Protein AF-A0A3D5VF68-F1 (afdb_monomer_lite)

Radius of gyration: 8.71 Å; chains: 1; bounding box: 18×19×21 Å

Structure (mmCIF, N/CA/C/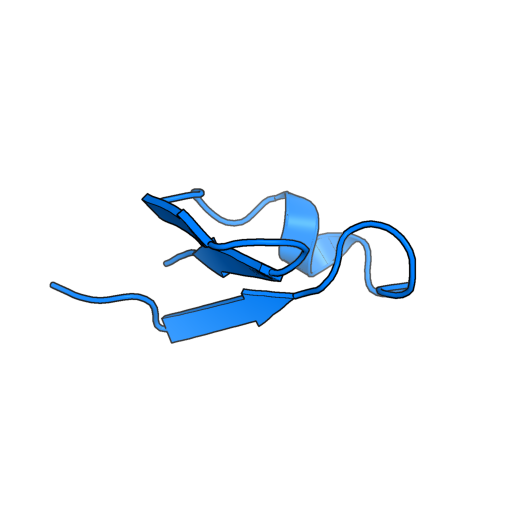O backbone):
data_AF-A0A3D5VF68-F1
#
_entry.id   AF-A0A3D5VF68-F1
#
loop_
_atom_site.group_PDB
_atom_site.id
_atom_site.type_symbol
_atom_site.label_atom_id
_atom_site.label_alt_id
_atom_site.label_comp_id
_atom_site.label_asym_id
_atom_site.label_entity_id
_atom_site.label_seq_id
_atom_site.pdbx_PDB_ins_code
_atom_site.Cartn_x
_atom_site.Cartn_y
_atom_site.Cartn_z
_atom_site.occupancy
_atom_site.B_iso_or_equiv
_atom_site.auth_seq_id
_atom_site.auth_comp_id
_atom_site.auth_asym_id
_atom_site.auth_atom_id
_atom_site.pdbx_PDB_model_num
ATOM 1 N N . ASN A 1 1 ? -14.137 0.307 11.347 1.00 64.94 1 ASN A N 1
ATOM 2 C CA . ASN A 1 1 ? -12.675 0.065 11.336 1.00 64.94 1 ASN A CA 1
ATOM 3 C C . ASN A 1 1 ? -12.266 -0.663 10.067 1.00 64.94 1 ASN A C 1
ATOM 5 O O . ASN A 1 1 ? -12.126 -1.876 10.093 1.00 64.94 1 ASN A O 1
ATOM 9 N N . GLY A 1 2 ? -12.113 0.067 8.964 1.00 84.31 2 GLY A N 1
ATOM 10 C CA . GLY A 1 2 ? -11.687 -0.484 7.674 1.00 84.31 2 GLY A CA 1
ATOM 11 C C . GLY A 1 2 ? -10.535 0.322 7.081 1.00 84.31 2 GLY A C 1
ATOM 12 O O . GLY A 1 2 ? -10.082 1.290 7.694 1.00 84.31 2 GLY A O 1
ATOM 13 N N . ALA A 1 3 ? -10.064 -0.090 5.908 1.00 92.25 3 ALA A N 1
ATOM 14 C CA . ALA A 1 3 ? -9.078 0.664 5.147 1.00 92.25 3 ALA A CA 1
ATOM 15 C C . ALA A 1 3 ? -9.698 1.942 4.577 1.00 92.25 3 ALA A C 1
ATOM 17 O O . ALA A 1 3 ? -10.807 1.906 4.047 1.00 92.25 3 ALA A O 1
ATOM 18 N N . LEU A 1 4 ? -8.974 3.052 4.689 1.00 94.50 4 LEU A N 1
ATOM 19 C CA . LEU A 1 4 ? -9.323 4.324 4.050 1.00 94.50 4 LEU A CA 1
ATOM 20 C C . LEU A 1 4 ? -8.534 4.529 2.756 1.00 94.50 4 LEU A C 1
ATOM 22 O O . LEU A 1 4 ? -8.974 5.260 1.873 1.00 94.50 4 LEU A O 1
ATOM 26 N N . TYR A 1 5 ? -7.391 3.855 2.634 1.00 94.88 5 TYR A N 1
ATOM 27 C CA . TYR A 1 5 ? -6.508 3.942 1.485 1.00 94.88 5 TYR A CA 1
ATOM 28 C C . TYR A 1 5 ? -6.126 2.553 0.994 1.00 94.88 5 TYR A C 1
ATOM 30 O O . TYR A 1 5 ? -6.048 1.600 1.771 1.00 94.88 5 TYR A O 1
ATOM 38 N N . TYR A 1 6 ? -5.830 2.451 -0.297 1.00 96.25 6 TYR A N 1
ATOM 39 C CA . TYR A 1 6 ? -5.166 1.290 -0.865 1.00 96.25 6 TYR A CA 1
ATOM 40 C C . TYR A 1 6 ? -4.172 1.727 -1.942 1.00 96.25 6 TYR A C 1
ATOM 42 O O . TYR A 1 6 ? -4.346 2.775 -2.565 1.00 96.25 6 TYR A O 1
ATOM 50 N N . TYR A 1 7 ? -3.1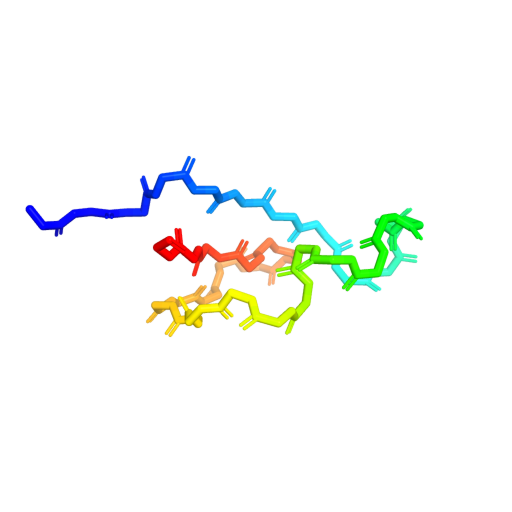12 0.951 -2.150 1.00 97.12 7 TYR A N 1
ATOM 51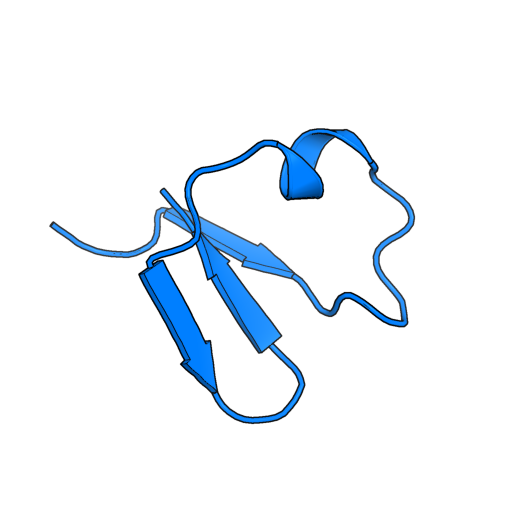 C CA . TYR A 1 7 ? -2.134 1.211 -3.204 1.00 97.12 7 TYR A CA 1
ATOM 52 C C . TYR A 1 7 ? -1.424 -0.066 -3.651 1.00 97.12 7 TYR A C 1
ATOM 54 O O . TYR A 1 7 ? -1.299 -1.026 -2.892 1.00 97.12 7 TYR A O 1
ATOM 62 N N . ASN A 1 8 ? -0.923 -0.067 -4.887 1.00 96.94 8 ASN A N 1
ATOM 63 C CA . ASN A 1 8 ? -0.025 -1.108 -5.376 1.00 96.94 8 ASN A CA 1
ATOM 64 C C . ASN A 1 8 ? 1.434 -0.663 -5.155 1.00 96.94 8 ASN A C 1
ATOM 66 O O . ASN A 1 8 ? 1.836 0.361 -5.709 1.00 96.94 8 ASN A O 1
ATOM 70 N N . PRO A 1 9 ? 2.252 -1.388 -4.372 1.00 93.69 9 PRO A N 1
ATOM 71 C CA . PRO A 1 9 ? 3.614 -0.969 -4.035 1.00 93.69 9 PRO A CA 1
ATOM 72 C C . PRO A 1 9 ? 4.580 -0.977 -5.231 1.00 93.69 9 PRO A C 1
ATOM 74 O O . PRO A 1 9 ? 5.654 -0.383 -5.133 1.00 93.69 9 PRO A O 1
ATOM 77 N N . VAL A 1 10 ? 4.218 -1.620 -6.343 1.00 95.19 10 VAL A N 1
ATOM 78 C CA . VAL A 1 10 ? 5.021 -1.662 -7.573 1.00 95.19 10 VAL A CA 1
ATOM 79 C C . VAL A 1 10 ? 4.799 -0.409 -8.419 1.00 95.19 10 VAL A C 1
ATOM 81 O O . VAL A 1 10 ? 5.751 0.132 -8.970 1.00 95.19 10 VAL A O 1
ATOM 84 N N . THR A 1 11 ? 3.558 0.078 -8.509 1.00 96.06 11 THR A N 1
ATOM 85 C CA . THR A 1 11 ? 3.197 1.193 -9.403 1.00 96.06 11 THR A CA 1
ATOM 86 C C . THR A 1 11 ? 2.971 2.518 -8.681 1.00 96.06 11 THR A C 1
ATOM 88 O O . THR A 1 11 ? 3.067 3.574 -9.301 1.00 96.06 11 THR A O 1
ATOM 91 N N . ALA A 1 12 ? 2.681 2.501 -7.377 1.00 94.69 12 ALA A N 1
ATOM 92 C CA . ALA A 1 12 ? 2.429 3.716 -6.618 1.00 94.69 12 ALA A CA 1
ATOM 93 C C . ALA A 1 12 ? 3.718 4.526 -6.431 1.00 94.69 12 ALA A C 1
ATOM 95 O O . ALA A 1 12 ? 4.635 4.128 -5.701 1.00 94.69 12 ALA A O 1
ATOM 96 N N . THR A 1 13 ? 3.735 5.695 -7.067 1.00 94.81 13 THR A N 1
ATOM 97 C CA . THR A 1 13 ? 4.813 6.690 -7.009 1.00 94.81 13 THR A CA 1
ATOM 98 C C . THR A 1 13 ? 4.679 7.637 -5.819 1.00 94.81 13 THR A C 1
ATOM 100 O O . THR A 1 13 ? 5.675 8.189 -5.356 1.00 94.81 13 THR A O 1
ATOM 103 N N . ASN A 1 14 ? 3.465 7.811 -5.286 1.00 93.38 14 ASN A N 1
ATOM 104 C CA . ASN A 1 14 ? 3.237 8.626 -4.100 1.00 93.38 14 ASN A CA 1
ATOM 105 C C . ASN A 1 14 ? 3.869 7.943 -2.879 1.00 93.38 14 ASN A C 1
ATOM 107 O O . ASN A 1 14 ? 3.380 6.920 -2.411 1.00 93.38 14 ASN A O 1
ATOM 111 N N . GLN A 1 15 ? 4.953 8.506 -2.353 1.00 93.00 15 GLN A N 1
ATOM 112 C CA . GLN A 1 15 ? 5.666 7.925 -1.216 1.00 93.00 15 GLN A CA 1
ATOM 113 C C . GLN A 1 15 ? 4.920 8.105 0.112 1.00 93.00 15 GLN A C 1
ATOM 115 O O . GLN A 1 15 ? 5.054 7.261 0.996 1.00 93.00 15 GLN A O 1
ATOM 120 N N . TRP A 1 16 ? 4.084 9.143 0.244 1.00 95.31 16 TRP A N 1
ATOM 121 C CA . TRP A 1 16 ? 3.318 9.399 1.467 1.00 95.31 16 TRP A CA 1
ATOM 122 C C . TRP A 1 16 ? 2.358 8.253 1.797 1.00 95.31 16 TRP A C 1
ATOM 124 O O . TRP A 1 16 ? 2.158 7.937 2.964 1.00 95.31 16 TRP A O 1
ATOM 134 N N . ILE A 1 17 ? 1.814 7.556 0.796 1.00 94.19 17 ILE A N 1
ATOM 135 C CA . ILE A 1 17 ? 0.900 6.440 1.069 1.00 94.19 17 ILE A CA 1
ATOM 136 C C . ILE A 1 17 ? 1.593 5.269 1.786 1.00 94.19 17 ILE A C 1
ATOM 138 O O . ILE A 1 17 ? 0.944 4.518 2.509 1.00 94.19 17 ILE A O 1
ATOM 142 N N . ARG A 1 18 ? 2.919 5.143 1.647 1.00 92.88 18 ARG A N 1
ATOM 143 C CA . ARG A 1 18 ? 3.714 4.079 2.277 1.00 92.88 18 ARG A CA 1
ATOM 144 C C . ARG A 1 18 ? 3.973 4.321 3.764 1.00 92.88 18 ARG A C 1
ATOM 146 O O . ARG A 1 18 ? 4.401 3.397 4.444 1.00 92.88 18 ARG A O 1
ATOM 153 N N . SER A 1 19 ? 3.731 5.535 4.269 1.00 94.75 19 SER A N 1
ATOM 154 C CA . SER A 1 19 ? 3.824 5.839 5.705 1.00 94.75 19 SER A CA 1
ATOM 155 C C . SER A 1 19 ? 2.526 5.547 6.462 1.00 94.75 19 SER A C 1
ATOM 157 O O . SER A 1 19 ? 2.505 5.577 7.693 1.00 94.75 19 SER A O 1
ATOM 159 N N . ARG A 1 20 ? 1.432 5.265 5.743 1.00 95.12 20 ARG A N 1
ATOM 160 C CA . ARG A 1 20 ? 0.142 4.911 6.337 1.00 95.12 20 ARG A CA 1
ATOM 161 C C . ARG A 1 20 ? 0.222 3.547 7.018 1.00 95.12 20 ARG A C 1
ATOM 163 O O . ARG A 1 20 ? 0.940 2.654 6.573 1.00 95.12 20 ARG A O 1
ATOM 170 N N . GLN A 1 21 ? -0.558 3.363 8.082 1.00 95.69 21 GLN A N 1
ATOM 171 C CA . GLN A 1 21 ? -0.596 2.091 8.797 1.00 95.69 21 GLN A CA 1
ATOM 172 C C . GLN A 1 21 ? -1.262 1.020 7.929 1.00 95.69 21 GLN A C 1
ATOM 174 O O . GLN A 1 21 ? -2.468 1.076 7.676 1.00 95.69 21 GLN A O 1
ATOM 179 N N . ILE A 1 22 ? -0.473 0.033 7.512 1.00 95.56 22 ILE A N 1
ATOM 180 C CA . ILE A 1 22 ? -0.946 -1.112 6.737 1.00 95.56 22 ILE A CA 1
ATOM 181 C C . ILE A 1 22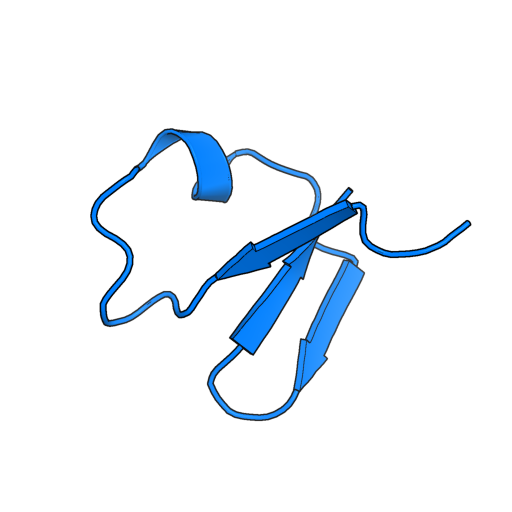 ? -1.893 -1.953 7.598 1.00 95.56 22 ILE A C 1
ATOM 183 O O . ILE A 1 22 ? -1.593 -2.274 8.747 1.00 95.56 22 ILE A O 1
ATOM 187 N N . LEU A 1 23 ? -3.043 -2.306 7.029 1.00 96.00 23 LEU A N 1
ATOM 188 C CA . LEU A 1 23 ? -4.020 -3.210 7.626 1.00 96.00 23 LEU A CA 1
ATOM 189 C C . LEU A 1 23 ? -3.890 -4.622 7.077 1.00 96.00 23 LEU A C 1
ATOM 19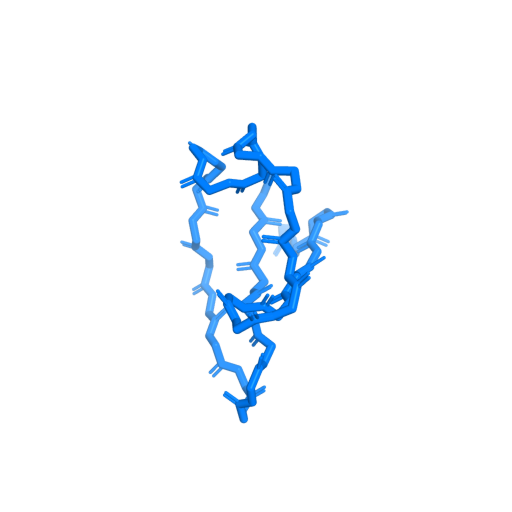1 O O . LEU A 1 23 ? -3.854 -5.578 7.841 1.00 96.00 23 LEU A O 1
ATOM 195 N N . THR A 1 24 ? -3.865 -4.755 5.753 1.00 96.44 24 THR A N 1
ATOM 196 C CA . THR A 1 24 ? -3.747 -6.048 5.081 1.00 96.44 24 THR A CA 1
ATOM 197 C C . THR A 1 24 ? -3.254 -5.862 3.652 1.00 96.44 24 THR A C 1
ATOM 199 O O . THR A 1 24 ? -3.269 -4.752 3.116 1.00 96.44 24 THR A O 1
ATOM 202 N N . GLN A 1 25 ? -2.838 -6.954 3.027 1.00 96.88 25 GLN A N 1
ATOM 203 C CA . GLN A 1 25 ? -2.496 -7.006 1.617 1.00 96.88 25 GLN A CA 1
ATOM 204 C C . GLN A 1 25 ? -3.279 -8.139 0.960 1.00 96.88 25 GLN A C 1
ATOM 206 O O . GLN A 1 25 ? -3.277 -9.268 1.446 1.00 96.88 25 GLN A O 1
ATOM 211 N N . ILE A 1 26 ? -3.941 -7.834 -0.154 1.00 96.38 26 ILE A N 1
ATOM 212 C CA . ILE A 1 26 ? -4.684 -8.812 -0.951 1.00 96.38 2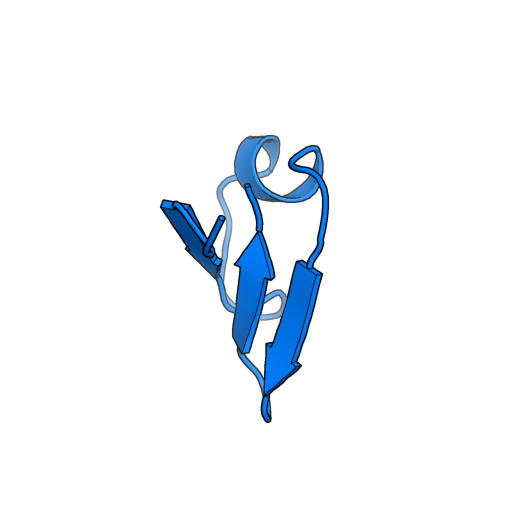6 ILE A CA 1
ATOM 213 C C . ILE A 1 26 ? -4.153 -8.732 -2.380 1.00 96.38 26 ILE A C 1
ATOM 215 O O . ILE A 1 26 ? -4.288 -7.710 -3.060 1.00 96.38 26 ILE A O 1
ATOM 219 N N . GLY A 1 27 ? -3.492 -9.801 -2.825 1.00 96.06 27 GLY A N 1
ATOM 220 C CA . GLY A 1 27 ? -2.728 -9.790 -4.071 1.00 96.06 27 GLY A CA 1
ATOM 221 C C . GLY A 1 27 ? -1.679 -8.668 -4.078 1.00 96.06 27 GLY A C 1
ATOM 222 O O . GLY A 1 27 ? -0.919 -8.501 -3.125 1.00 96.06 27 GLY A O 1
ATOM 223 N N . ASN A 1 28 ? -1.669 -7.861 -5.141 1.00 96.94 28 ASN A N 1
ATOM 224 C CA . ASN A 1 28 ? -0.730 -6.742 -5.306 1.00 96.94 28 ASN A CA 1
ATOM 225 C C . ASN A 1 28 ? -1.221 -5.417 -4.698 1.00 96.94 28 ASN A C 1
ATOM 227 O O . ASN A 1 28 ? -0.658 -4.368 -5.002 1.00 96.94 28 ASN A O 1
ATOM 231 N N . HIS A 1 29 ? -2.273 -5.436 -3.877 1.00 96.81 29 HIS A N 1
ATOM 232 C CA . HIS A 1 29 ? -2.840 -4.229 -3.279 1.00 96.81 29 HIS A CA 1
ATOM 233 C C . HIS A 1 29 ? -2.670 -4.251 -1.765 1.00 96.81 29 HIS A C 1
ATOM 235 O O . HIS A 1 29 ? -3.114 -5.178 -1.088 1.00 96.81 29 HIS A O 1
ATOM 241 N N . VAL A 1 30 ? -2.044 -3.201 -1.244 1.00 97.69 30 VAL A N 1
ATOM 242 C CA . VAL A 1 30 ? -1.913 -2.918 0.183 1.00 97.69 30 VAL A CA 1
ATOM 243 C C . VAL A 1 30 ? -3.068 -2.022 0.595 1.00 97.69 30 VAL A C 1
ATOM 245 O O . VAL A 1 30 ? -3.326 -1.020 -0.062 1.00 97.69 30 VAL A O 1
ATOM 248 N N . PHE A 1 31 ? -3.740 -2.362 1.687 1.00 97.31 31 PHE A N 1
ATOM 249 C CA . PHE A 1 31 ? -4.835 -1.603 2.280 1.00 97.31 31 PHE A CA 1
ATOM 250 C C . PHE A 1 31 ? -4.359 -0.979 3.592 1.00 97.31 31 PHE A C 1
ATOM 252 O O . PHE A 1 31 ? -3.777 -1.673 4.425 1.00 97.31 31 PHE A O 1
ATOM 259 N N . ALA A 1 32 ? -4.605 0.313 3.794 1.00 96.50 32 ALA A N 1
ATOM 260 C CA . ALA A 1 32 ? -4.100 1.092 4.921 1.00 96.50 32 ALA A CA 1
ATOM 261 C C . ALA A 1 32 ? -5.171 2.012 5.536 1.00 96.50 32 ALA A C 1
ATOM 263 O O . ALA A 1 32 ? -6.174 2.343 4.897 1.00 96.50 32 ALA A O 1
ATOM 264 N N . LYS A 1 33 ? -4.960 2.413 6.795 1.00 92.44 33 LYS A N 1
ATOM 265 C CA . LYS A 1 33 ? -5.756 3.452 7.474 1.00 92.44 33 LYS A CA 1
ATOM 266 C C . LYS A 1 33 ? -5.313 4.847 7.091 1.00 92.44 33 LYS A C 1
ATOM 268 O O . LYS A 1 33 ? -4.103 5.090 6.915 1.00 92.44 33 LYS A O 1
#

Secondary structure (DSSP, 8-state):
---SEEE-TTT---SGGGGS-EEEEETTEEEE-

Foldseek 3Di:
DFFPDKDQPVPDPPVVVVVFAFDDDDPRMTGGD

Sequence (33 aa):
NGALYYYNPVTATNQWIRSRQILTQIGNHVFAK

pLDDT: mean 94.09, std 5.67, range [64.94, 97.69]